Protein AF-A0A218UA08-F1 (afdb_monomer)

pLDDT: mean 76.33, std 16.88, range [34.12, 95.56]

Foldseek 3Di:
DDDDPPPPPPPVPPPDPDPPVPCPPDDDPDDDFDADPVRDTDDPVVSVLVVVCVVVVPDDDDVVVVVVVVVVVVVVVVVVDDPPADPVRVVVVLVVVCVVVVHPDDDDDPDDDDDDDDDPDD

Radius of gyration: 32.1 Å; Cα contacts (8 Å, |Δi|>4): 32; chains: 1; bounding box: 53×27×110 Å

Organism: NCBI:txid40157

Nearest PDB structures (foldseek):
  6qw6-assembly1_S  TM=7.977E-01  e=1.806E-08  Homo sapiens
  6qx9-assembly1_S  TM=8.431E-01  e=6.374E-08  Homo sapiens
  8qp8-assembly1_S  TM=9.309E-01  e=5.590E-07  Homo sapiens
  8h6j-assembly1_4S  TM=8.471E-01  e=6.431E-07  Homo sapiens
  8y6o-assembly1_S  TM=8.009E-01  e=4.859E-07  Homo sapiens

Secondary structure (DSSP, 8-state):
----TTSGGGSTT--S----GGGTT---------B-TT-PBPPHHHHHHHHHHHHH-----HHHHHHHHHHHHHHHHHHHS-TT--TT-HHHHHHHHHHHHT-S------SS----S-----

InterPro domains:
  IPR005011 SNU66/SART1 family [PF03343] (5-75)
  IPR005011 SNU66/SART1 family [PTHR14152] (7-121)

Structure (mmCIF, N/CA/C/O backbone):
data_AF-A0A218UA08-F1
#
_entry.id   AF-A0A218UA08-F1
#
loop_
_atom_site.group_PDB
_atom_site.id
_atom_site.type_symbol
_atom_site.label_atom_id
_atom_site.label_alt_id
_atom_site.label_comp_id
_atom_site.label_asym_id
_atom_site.label_entity_id
_atom_site.label_seq_id
_atom_site.pdbx_PDB_ins_code
_atom_site.Cartn_x
_atom_site.Cartn_y
_atom_site.Cartn_z
_atom_site.occupancy
_atom_site.B_iso_or_equiv
_atom_site.auth_seq_id
_atom_site.auth_comp_id
_atom_site.auth_asym_id
_atom_site.auth_atom_id
_atom_site.pdbx_PDB_model_num
ATOM 1 N N . MET A 1 1 ? 26.315 -2.524 -69.399 1.00 46.75 1 MET A N 1
ATOM 2 C CA . MET A 1 1 ? 25.499 -2.928 -68.234 1.00 46.75 1 MET A CA 1
ATOM 3 C C . MET A 1 1 ? 26.363 -2.818 -66.991 1.00 46.75 1 MET A C 1
ATOM 5 O O . MET A 1 1 ? 27.280 -3.610 -66.852 1.00 46.75 1 MET A O 1
ATOM 9 N N . ALA A 1 2 ? 26.120 -1.820 -66.146 1.00 48.59 2 ALA A N 1
ATOM 10 C CA . ALA A 1 2 ? 26.686 -1.730 -64.800 1.00 48.59 2 ALA A CA 1
ATOM 11 C C . ALA A 1 2 ? 25.748 -0.825 -63.993 1.00 48.59 2 ALA A C 1
ATOM 13 O O . ALA A 1 2 ? 25.891 0.393 -64.007 1.00 48.59 2 ALA A O 1
ATOM 14 N N . ILE A 1 3 ? 24.699 -1.419 -63.424 1.00 48.34 3 ILE A N 1
ATOM 15 C CA . ILE A 1 3 ? 23.768 -0.724 -62.533 1.00 48.34 3 ILE A CA 1
ATOM 16 C C . ILE A 1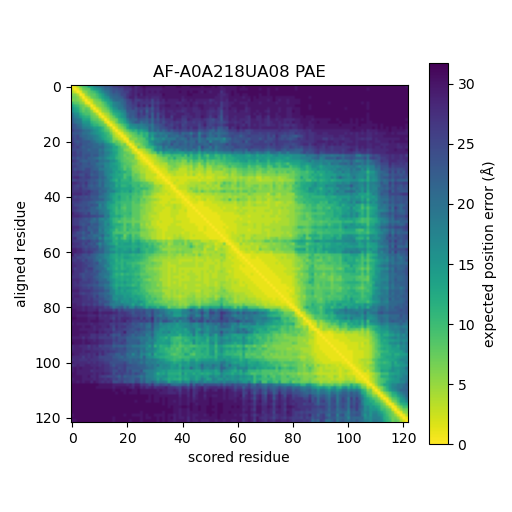 3 ? 24.305 -0.919 -61.116 1.00 48.34 3 ILE A C 1
ATOM 18 O O . ILE A 1 3 ? 24.526 -2.048 -60.689 1.00 48.34 3 ILE A O 1
ATOM 22 N N . ASP A 1 4 ? 24.576 0.208 -60.459 1.00 46.84 4 ASP A N 1
ATOM 23 C CA . ASP A 1 4 ? 25.152 0.376 -59.126 1.00 46.84 4 ASP A CA 1
ATOM 24 C C . ASP A 1 4 ? 24.663 -0.640 -58.077 1.00 46.84 4 ASP A C 1
ATOM 26 O O . ASP A 1 4 ? 23.555 -0.560 -57.547 1.00 46.84 4 ASP A O 1
ATOM 30 N N . ASP A 1 5 ? 25.585 -1.508 -57.666 1.00 58.88 5 ASP A N 1
ATOM 31 C CA . ASP A 1 5 ? 25.486 -2.482 -56.569 1.00 58.88 5 ASP A CA 1
ATOM 32 C C . ASP A 1 5 ? 25.576 -1.823 -55.165 1.00 58.88 5 ASP A C 1
ATOM 34 O O . ASP A 1 5 ? 25.907 -2.440 -54.150 1.00 58.88 5 ASP A O 1
ATOM 38 N N . LYS A 1 6 ? 25.329 -0.505 -55.087 1.00 54.69 6 LYS A N 1
ATOM 39 C CA . LYS A 1 6 ? 25.461 0.303 -53.858 1.00 54.69 6 LYS A CA 1
ATOM 40 C C . LYS A 1 6 ? 24.155 0.486 -53.087 1.00 54.69 6 LYS A C 1
ATOM 42 O O . LYS A 1 6 ? 24.200 0.925 -51.940 1.00 54.69 6 LYS A O 1
ATOM 47 N N . TYR A 1 7 ? 23.013 0.109 -53.663 1.00 51.09 7 TYR A N 1
ATOM 48 C CA . TYR A 1 7 ? 21.705 0.216 -53.001 1.00 51.09 7 TYR A CA 1
ATOM 49 C C . TYR A 1 7 ? 21.173 -1.107 -52.425 1.00 51.09 7 TYR A C 1
ATOM 51 O O . TYR A 1 7 ? 20.279 -1.067 -51.584 1.00 51.09 7 TYR A O 1
ATOM 59 N N . SER A 1 8 ? 21.749 -2.265 -52.773 1.00 55.81 8 SER A N 1
ATOM 60 C CA . SER A 1 8 ? 21.255 -3.570 -52.290 1.00 55.81 8 SER A CA 1
ATOM 61 C C . SER A 1 8 ? 21.575 -3.850 -50.814 1.00 55.81 8 SER A C 1
ATOM 63 O O . SER A 1 8 ? 20.920 -4.665 -50.176 1.00 55.81 8 SER A O 1
ATOM 65 N N . ARG A 1 9 ? 22.563 -3.158 -50.231 1.00 54.19 9 ARG A N 1
ATOM 66 C CA . ARG A 1 9 ? 23.065 -3.443 -48.874 1.00 54.19 9 ARG A CA 1
ATOM 67 C C . ARG A 1 9 ? 22.346 -2.694 -47.744 1.00 54.19 9 ARG A C 1
ATOM 69 O O . ARG A 1 9 ? 22.797 -2.743 -46.603 1.00 54.19 9 ARG A O 1
ATOM 76 N N . ARG A 1 10 ? 21.269 -1.957 -48.050 1.00 49.50 10 ARG A N 1
ATOM 77 C CA . ARG A 1 10 ? 20.505 -1.165 -47.062 1.00 49.50 10 ARG A CA 1
ATOM 78 C C . ARG A 1 10 ? 19.232 -1.856 -46.563 1.00 49.50 10 ARG A C 1
ATOM 80 O O . ARG A 1 10 ? 18.689 -1.440 -45.547 1.00 49.50 10 ARG A O 1
ATOM 87 N N . GLU A 1 11 ? 18.762 -2.894 -47.249 1.00 53.59 11 GLU A N 1
ATOM 88 C CA . GLU A 1 11 ? 17.487 -3.557 -46.930 1.00 53.59 11 GLU A CA 1
ATOM 89 C C . GLU A 1 11 ? 17.632 -4.754 -45.965 1.00 53.59 11 GLU A C 1
ATOM 91 O O . GLU A 1 11 ? 16.655 -5.140 -45.333 1.00 53.59 11 GLU A O 1
ATOM 96 N N . GLU A 1 12 ? 18.838 -5.292 -45.747 1.00 54.41 12 GLU A N 1
ATOM 97 C CA . GLU A 1 12 ? 19.046 -6.512 -44.937 1.00 54.41 12 GLU A CA 1
ATOM 98 C C . GLU A 1 12 ? 19.126 -6.296 -43.413 1.00 54.41 12 GLU A C 1
ATOM 100 O O . GLU A 1 12 ? 19.449 -7.215 -42.664 1.00 54.41 12 GLU A O 1
ATOM 105 N N . PHE A 1 13 ? 18.807 -5.098 -42.915 1.00 51.59 13 PHE A N 1
ATOM 106 C CA . PHE A 1 13 ? 18.739 -4.832 -41.472 1.00 51.59 13 PHE A CA 1
ATOM 107 C C . PHE A 1 13 ? 17.420 -4.173 -41.057 1.00 51.59 13 PHE A C 1
ATOM 109 O O . PHE A 1 13 ? 17.386 -3.260 -40.232 1.00 51.59 13 PHE A O 1
ATOM 116 N N . ARG A 1 14 ? 16.293 -4.650 -41.601 1.00 58.34 14 ARG A N 1
ATOM 117 C CA . ARG A 1 14 ? 14.986 -4.464 -40.950 1.00 58.34 14 ARG A CA 1
ATOM 118 C C . ARG A 1 14 ? 14.846 -5.485 -39.821 1.00 58.34 14 ARG A C 1
ATOM 120 O O . ARG A 1 14 ? 14.178 -6.504 -39.946 1.00 58.34 14 ARG A O 1
ATOM 127 N N . GLY A 1 15 ? 15.551 -5.228 -38.722 1.00 55.38 15 GLY A N 1
ATOM 128 C CA . GLY A 1 15 ? 15.416 -6.006 -37.497 1.00 55.38 15 GLY A CA 1
ATOM 129 C C . GLY A 1 15 ? 14.006 -5.892 -36.907 1.00 55.38 15 GLY A C 1
ATOM 130 O O . GLY A 1 15 ? 13.431 -4.810 -36.868 1.00 55.38 15 GLY A O 1
ATOM 131 N N . PHE A 1 16 ? 13.484 -7.024 -36.426 1.00 56.19 16 PHE A N 1
ATOM 132 C CA . PHE A 1 16 ? 12.376 -7.183 -35.466 1.00 56.19 16 PHE A CA 1
ATOM 133 C C . PHE A 1 16 ? 11.003 -6.545 -35.780 1.00 56.19 16 PHE A C 1
ATOM 135 O O . PHE A 1 16 ? 10.078 -6.675 -34.987 1.00 56.19 16 PHE A O 1
ATOM 142 N N . THR A 1 17 ? 10.798 -5.903 -36.925 1.00 63.88 17 THR A N 1
ATOM 143 C CA . THR A 1 17 ? 9.474 -5.394 -37.326 1.00 63.88 17 THR A CA 1
ATOM 144 C C . THR A 1 17 ? 8.941 -6.206 -38.499 1.00 63.88 17 THR A C 1
ATOM 146 O O . THR A 1 17 ? 8.874 -5.719 -39.626 1.00 63.88 17 THR A O 1
ATOM 149 N N . GLN A 1 18 ? 8.622 -7.477 -38.256 1.00 69.06 18 GLN A N 1
ATOM 150 C CA . GLN A 1 18 ? 7.834 -8.258 -39.202 1.00 69.06 18 GLN A CA 1
ATOM 151 C C . GLN A 1 18 ? 6.361 -7.989 -38.894 1.00 69.06 18 GLN A C 1
ATOM 153 O O . GLN A 1 18 ? 5.882 -8.326 -37.810 1.00 69.06 18 GLN A O 1
ATOM 158 N N . ASP A 1 19 ? 5.658 -7.333 -39.818 1.00 62.44 19 ASP A N 1
ATOM 159 C CA . ASP A 1 19 ? 4.226 -7.082 -39.670 1.00 62.44 19 ASP A CA 1
ATOM 160 C C . ASP A 1 19 ? 3.490 -8.423 -39.556 1.00 62.44 19 ASP A C 1
ATOM 162 O O . ASP A 1 19 ? 3.556 -9.269 -40.450 1.00 62.44 19 ASP A O 1
ATOM 166 N N . PHE A 1 20 ? 2.805 -8.623 -38.430 1.00 66.06 20 PHE A N 1
ATOM 167 C CA . PHE A 1 20 ? 2.156 -9.877 -38.044 1.00 66.06 20 PHE A CA 1
ATOM 168 C C . PHE A 1 20 ? 0.823 -10.067 -38.799 1.00 66.06 20 PHE A C 1
ATOM 170 O O . PHE A 1 20 ? -0.252 -10.074 -38.205 1.00 66.06 20 PHE A O 1
ATOM 177 N N . LYS A 1 21 ? 0.895 -10.175 -40.134 1.00 68.44 21 LYS A N 1
ATOM 178 C CA . LYS A 1 21 ? -0.260 -10.218 -41.058 1.00 68.44 21 LYS A CA 1
ATOM 179 C C . LYS A 1 21 ? -1.050 -11.534 -41.032 1.00 68.44 21 LYS A C 1
ATOM 181 O O . LYS A 1 21 ? -2.139 -11.608 -41.579 1.00 68.44 21 LYS A O 1
ATOM 186 N N . GLU A 1 22 ? -0.538 -12.579 -40.386 1.00 67.12 22 GLU A N 1
ATOM 187 C CA . GLU A 1 22 ? -1.193 -13.899 -40.345 1.00 67.12 22 GLU A CA 1
ATOM 188 C C . GLU A 1 22 ? -2.367 -13.977 -39.356 1.00 67.12 22 GLU A C 1
ATOM 190 O O . GLU A 1 22 ? -3.055 -14.995 -39.281 1.00 67.12 22 GLU A O 1
ATOM 195 N N . LYS A 1 23 ? -2.619 -12.915 -38.578 1.00 68.75 23 LYS A N 1
ATOM 196 C CA . LYS A 1 23 ? -3.669 -12.905 -37.557 1.00 68.75 23 LYS A CA 1
ATOM 197 C C . LYS A 1 23 ? -4.509 -11.625 -37.546 1.00 68.75 23 LYS A C 1
ATOM 199 O O . LYS A 1 23 ? -4.713 -11.034 -36.487 1.00 68.75 23 LYS A O 1
ATOM 204 N N . ASP A 1 24 ? -5.089 -11.264 -38.688 1.00 68.44 24 ASP A N 1
ATOM 205 C CA . ASP A 1 24 ? -6.019 -10.123 -38.819 1.00 68.44 24 ASP A CA 1
ATOM 206 C C . ASP A 1 24 ? -7.261 -10.205 -37.892 1.00 68.44 24 ASP A C 1
ATOM 208 O O . ASP A 1 24 ? -7.942 -9.206 -37.659 1.00 68.44 24 ASP A O 1
ATOM 212 N N . GLY A 1 25 ? -7.546 -11.377 -37.304 1.00 75.19 25 GLY A N 1
ATOM 213 C CA . GLY A 1 25 ? -8.622 -11.595 -36.324 1.00 75.19 25 GLY A CA 1
ATOM 214 C C . GLY A 1 25 ? -8.182 -11.818 -34.868 1.00 75.19 25 GLY A C 1
ATOM 215 O O . GLY A 1 25 ? -9.034 -12.047 -34.008 1.00 75.19 25 GLY A O 1
ATOM 216 N N . TYR A 1 26 ? -6.884 -11.791 -34.549 1.00 81.00 26 TYR A N 1
ATOM 217 C CA . TYR A 1 26 ? -6.402 -12.088 -33.195 1.00 81.00 26 TYR A CA 1
ATOM 218 C C . TYR A 1 26 ? -6.452 -10.851 -32.302 1.00 81.00 26 TYR A C 1
ATOM 220 O O . TYR A 1 26 ? -5.640 -9.937 -32.420 1.00 81.00 26 TYR A O 1
ATOM 228 N N . ARG A 1 27 ? -7.410 -10.847 -31.373 1.00 81.69 27 ARG A N 1
ATOM 229 C CA . ARG A 1 27 ? -7.562 -9.819 -30.338 1.00 81.69 27 ARG A CA 1
ATOM 230 C C . ARG A 1 27 ? -7.196 -10.401 -28.972 1.00 81.69 27 ARG A C 1
ATOM 232 O O . ARG A 1 27 ? -8.086 -10.878 -28.270 1.00 81.69 27 ARG A O 1
ATOM 239 N N . PRO A 1 28 ? -5.907 -10.423 -28.593 1.00 86.56 28 PRO A N 1
ATOM 240 C CA . PRO A 1 28 ? -5.530 -10.855 -27.258 1.00 86.56 28 PRO A CA 1
ATOM 241 C C . PRO A 1 28 ? -6.048 -9.853 -26.219 1.00 86.56 28 PRO A C 1
ATOM 243 O O . PRO A 1 28 ? -5.869 -8.645 -26.367 1.00 86.56 28 PRO A O 1
ATOM 246 N N . ASP A 1 29 ? -6.655 -10.359 -25.146 1.00 85.94 29 ASP A N 1
ATOM 247 C CA . ASP A 1 29 ? -6.934 -9.568 -23.944 1.00 85.94 29 ASP A CA 1
ATOM 248 C C . ASP A 1 29 ? -5.634 -9.433 -23.139 1.00 85.94 29 ASP A C 1
ATOM 250 O O . ASP A 1 29 ? -5.282 -10.291 -22.325 1.00 85.94 29 ASP A O 1
ATOM 254 N N . VAL A 1 30 ? -4.855 -8.392 -23.442 1.00 87.19 30 VAL A N 1
ATOM 255 C CA . VAL A 1 30 ? -3.557 -8.155 -22.803 1.00 87.19 30 VAL A CA 1
ATOM 256 C C . VAL A 1 30 ? -3.765 -7.441 -21.471 1.00 87.19 30 VAL A C 1
ATOM 258 O O . VAL A 1 30 ? -4.039 -6.242 -21.423 1.00 87.19 30 VAL A O 1
ATOM 261 N N . LYS A 1 31 ? -3.568 -8.173 -20.372 1.00 88.00 31 LYS A N 1
ATOM 262 C CA . LYS A 1 31 ? -3.573 -7.626 -19.010 1.00 88.00 31 LYS A CA 1
ATOM 263 C C . LYS A 1 31 ? -2.146 -7.395 -18.531 1.00 88.00 31 LYS A C 1
ATOM 265 O O . LYS A 1 31 ? -1.376 -8.340 -18.385 1.00 88.00 31 LYS A O 1
ATOM 270 N N . ILE A 1 32 ? -1.804 -6.135 -18.274 1.00 88.06 32 ILE A N 1
ATOM 271 C CA . ILE A 1 32 ? -0.506 -5.758 -17.708 1.00 88.06 32 ILE A CA 1
ATOM 272 C C . ILE A 1 32 ? -0.641 -5.740 -16.188 1.00 88.06 32 ILE A C 1
ATOM 274 O O . ILE A 1 32 ? -1.256 -4.838 -15.618 1.00 88.06 32 ILE A O 1
ATOM 278 N N . GLU A 1 33 ? -0.059 -6.739 -15.533 1.00 90.50 33 GLU A N 1
ATOM 279 C CA . GLU A 1 33 ? -0.014 -6.828 -14.077 1.00 90.50 33 GLU A CA 1
ATOM 280 C C . GLU A 1 33 ? 1.428 -6.735 -13.580 1.00 90.50 33 GLU A C 1
ATOM 282 O O . GLU A 1 33 ? 2.344 -7.331 -14.144 1.00 90.50 33 GLU A O 1
ATOM 287 N N . TYR A 1 34 ? 1.624 -5.989 -12.493 1.00 92.56 34 TYR A N 1
ATOM 288 C CA . TYR A 1 34 ? 2.904 -5.908 -11.800 1.00 92.56 34 TYR A CA 1
ATOM 289 C C . TYR A 1 34 ? 2.813 -6.721 -10.518 1.00 92.56 34 TYR A C 1
ATOM 291 O O . TYR A 1 34 ? 1.945 -6.462 -9.685 1.00 92.56 34 TYR A O 1
ATOM 299 N N . VAL A 1 35 ? 3.705 -7.691 -10.355 1.00 91.44 35 VAL A N 1
ATOM 300 C CA . VAL A 1 35 ? 3.748 -8.586 -9.194 1.00 91.44 35 VAL A CA 1
ATOM 301 C C . VAL A 1 35 ? 5.089 -8.460 -8.483 1.00 91.44 35 VAL A C 1
ATOM 303 O O . VAL A 1 35 ? 6.107 -8.207 -9.127 1.00 91.44 35 VAL A O 1
ATOM 306 N N . ASP A 1 36 ? 5.091 -8.590 -7.156 1.00 87.62 36 ASP A N 1
ATOM 307 C CA . ASP A 1 36 ? 6.336 -8.725 -6.392 1.00 87.62 36 ASP A CA 1
ATOM 308 C C . ASP A 1 36 ? 6.792 -10.190 -6.263 1.00 87.62 36 ASP A C 1
ATOM 310 O O . ASP A 1 36 ? 6.142 -11.110 -6.754 1.00 87.62 36 ASP A O 1
ATOM 314 N N . GLU A 1 37 ? 7.923 -10.398 -5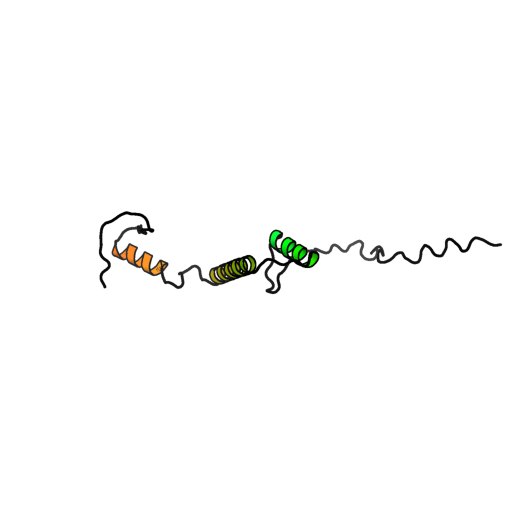.584 1.00 87.56 37 GLU A N 1
ATOM 315 C CA . GLU A 1 37 ? 8.544 -11.711 -5.334 1.00 87.56 37 GLU A CA 1
ATOM 316 C C . GLU A 1 37 ? 7.635 -12.680 -4.560 1.00 87.56 37 GLU A C 1
ATOM 318 O O . GLU A 1 37 ? 7.785 -13.893 -4.660 1.00 87.56 37 GLU A O 1
ATOM 323 N N . THR A 1 38 ? 6.664 -12.154 -3.812 1.00 85.06 38 THR A N 1
ATOM 324 C CA . THR A 1 38 ? 5.670 -12.928 -3.058 1.00 85.06 38 THR A CA 1
ATOM 325 C C . THR A 1 38 ? 4.398 -13.207 -3.867 1.00 85.06 38 THR A C 1
ATOM 327 O O . THR A 1 38 ? 3.452 -13.801 -3.354 1.00 85.06 38 THR A O 1
ATOM 330 N N . GLY A 1 39 ? 4.350 -12.780 -5.136 1.00 85.75 39 GLY A N 1
ATOM 331 C CA . GLY A 1 39 ? 3.186 -12.918 -6.013 1.00 85.75 39 GLY A CA 1
ATOM 332 C C . GLY A 1 39 ? 2.073 -11.907 -5.723 1.00 85.75 39 GLY A C 1
ATOM 333 O O . GLY A 1 39 ? 0.967 -12.027 -6.254 1.00 85.75 39 GLY A O 1
ATOM 334 N N . ARG A 1 40 ? 2.329 -10.891 -4.887 1.00 88.50 40 ARG A N 1
ATOM 335 C CA . ARG A 1 40 ? 1.343 -9.853 -4.573 1.00 88.50 40 ARG A CA 1
ATOM 336 C C . ARG A 1 40 ? 1.238 -8.869 -5.734 1.00 88.50 40 ARG A C 1
ATOM 338 O O . ARG A 1 40 ? 2.245 -8.304 -6.161 1.00 88.50 40 ARG A O 1
ATOM 345 N N . LYS A 1 41 ? 0.011 -8.601 -6.196 1.00 91.06 41 LYS A N 1
ATOM 346 C CA . LYS A 1 41 ? -0.252 -7.537 -7.177 1.00 91.06 41 LYS A CA 1
ATOM 347 C C . LYS A 1 41 ? 0.133 -6.186 -6.579 1.00 91.06 41 LYS A C 1
ATOM 349 O O . LYS A 1 41 ? -0.390 -5.778 -5.541 1.00 91.06 41 LYS A O 1
ATOM 354 N N . LEU A 1 42 ? 1.072 -5.512 -7.224 1.00 89.88 42 LEU A N 1
ATOM 355 C CA . LEU A 1 42 ? 1.594 -4.226 -6.805 1.00 89.88 42 LEU A CA 1
ATOM 356 C C . LEU A 1 42 ? 0.666 -3.102 -7.231 1.00 89.88 42 LEU A C 1
ATOM 358 O O . LEU A 1 42 ? 0.084 -3.104 -8.315 1.00 89.88 42 LEU A O 1
ATOM 362 N N . THR A 1 43 ? 0.603 -2.075 -6.392 1.00 91.69 43 THR A N 1
ATOM 363 C CA . THR A 1 43 ? 0.004 -0.809 -6.810 1.00 91.69 43 THR A CA 1
ATOM 364 C C . THR A 1 43 ? 0.880 -0.142 -7.883 1.00 91.69 43 THR A C 1
ATOM 366 O O . THR A 1 43 ? 2.105 -0.312 -7.859 1.00 91.69 43 THR A O 1
ATOM 369 N N . PRO A 1 44 ? 0.321 0.694 -8.779 1.00 91.75 44 PRO A N 1
ATOM 370 C CA . PRO A 1 44 ? 1.108 1.384 -9.811 1.00 91.75 44 PRO A CA 1
ATOM 371 C C . PRO A 1 44 ? 2.296 2.179 -9.244 1.00 91.75 44 PRO A C 1
ATOM 373 O O . PRO A 1 44 ? 3.384 2.201 -9.817 1.00 91.75 44 PRO A O 1
ATOM 376 N N . LYS A 1 45 ? 2.126 2.774 -8.055 1.00 92.31 45 LYS A N 1
ATOM 377 C CA . LYS A 1 45 ? 3.185 3.500 -7.339 1.00 92.31 45 LYS A CA 1
ATOM 378 C C . LYS A 1 45 ? 4.327 2.586 -6.896 1.00 92.31 45 LYS A C 1
ATOM 380 O O . LYS A 1 45 ? 5.493 2.981 -6.916 1.00 92.31 45 LYS A O 1
ATOM 385 N N . GLU A 1 46 ? 4.007 1.384 -6.437 1.00 90.31 46 GLU A N 1
ATOM 386 C CA . GLU A 1 46 ? 5.016 0.416 -6.020 1.00 90.31 46 GLU A CA 1
ATOM 387 C C . GLU A 1 46 ? 5.706 -0.231 -7.217 1.00 90.31 46 GLU A C 1
ATOM 389 O O . GLU A 1 46 ? 6.926 -0.384 -7.170 1.00 90.31 46 GLU A O 1
ATOM 394 N N . ALA A 1 47 ? 4.957 -0.513 -8.284 1.00 92.75 47 ALA A N 1
ATOM 395 C CA . ALA A 1 47 ? 5.485 -0.997 -9.552 1.00 92.75 47 ALA A CA 1
ATOM 396 C C . ALA A 1 47 ? 6.498 -0.008 -10.149 1.00 92.75 47 ALA A C 1
ATOM 398 O O . ALA A 1 47 ? 7.652 -0.370 -10.376 1.00 92.75 47 ALA A O 1
ATOM 399 N N . PHE A 1 48 ? 6.125 1.272 -10.285 1.00 93.31 48 PHE A N 1
ATOM 400 C CA . PHE A 1 48 ? 7.037 2.314 -10.769 1.00 93.31 48 PHE A CA 1
ATOM 401 C C . PHE A 1 48 ? 8.288 2.438 -9.894 1.00 93.31 48 PHE A C 1
ATOM 403 O O . PHE A 1 48 ? 9.400 2.558 -10.398 1.00 93.31 48 PHE A O 1
ATOM 410 N N . ARG A 1 49 ? 8.132 2.368 -8.568 1.00 92.62 49 ARG A N 1
ATOM 411 C CA . ARG A 1 49 ? 9.267 2.415 -7.639 1.00 92.62 49 ARG A CA 1
ATOM 412 C C . ARG A 1 49 ? 10.220 1.234 -7.836 1.00 92.62 49 ARG A C 1
ATOM 414 O O . ARG A 1 49 ? 11.427 1.439 -7.782 1.00 92.62 49 ARG A O 1
ATOM 421 N N . GLN A 1 50 ? 9.708 0.019 -8.034 1.00 92.06 50 GLN A N 1
ATOM 422 C CA . GLN A 1 50 ? 10.552 -1.147 -8.306 1.00 92.06 50 GLN A CA 1
ATOM 423 C C . GLN A 1 50 ? 11.282 -1.009 -9.644 1.00 92.06 50 GLN A C 1
ATOM 425 O O . GLN A 1 50 ? 12.500 -1.177 -9.674 1.00 92.06 50 GLN A O 1
ATOM 430 N N . LEU A 1 51 ? 10.571 -0.622 -10.708 1.00 92.12 51 LEU A N 1
ATOM 431 C CA . LEU A 1 51 ? 11.168 -0.358 -12.020 1.00 92.12 51 LEU A CA 1
ATOM 432 C C . LEU A 1 51 ? 12.244 0.730 -11.933 1.00 92.12 51 LEU A C 1
ATOM 434 O O . LEU A 1 51 ? 13.347 0.546 -12.432 1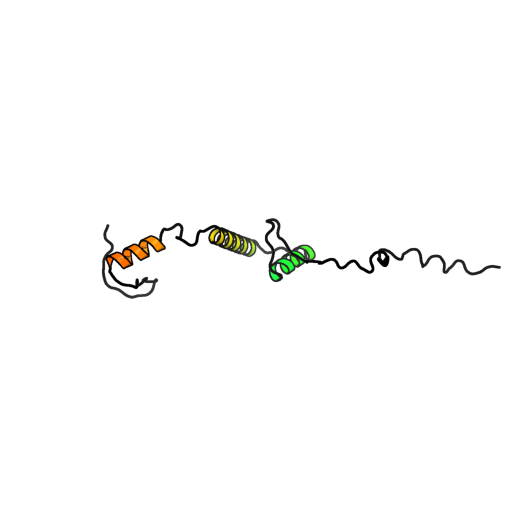.00 92.12 51 LEU A O 1
ATOM 438 N N . SER A 1 52 ? 11.969 1.822 -11.218 1.00 94.38 52 SER A N 1
ATOM 439 C CA . SER A 1 52 ? 12.914 2.921 -11.020 1.00 94.38 52 SER A CA 1
ATOM 440 C C . SER A 1 52 ? 14.148 2.502 -10.219 1.00 94.38 52 SER A C 1
ATOM 442 O O . SER A 1 52 ? 15.258 2.865 -10.600 1.00 94.38 52 SER A O 1
ATOM 444 N N . HIS A 1 53 ? 14.003 1.711 -9.149 1.00 93.94 53 HIS A N 1
ATOM 445 C CA . HIS A 1 53 ? 15.160 1.191 -8.409 1.00 93.94 53 HIS A CA 1
ATOM 446 C C . HIS A 1 53 ? 16.001 0.225 -9.254 1.00 93.94 53 HIS A C 1
ATOM 448 O O . HIS A 1 53 ? 17.222 0.234 -9.131 1.00 93.94 53 HIS A O 1
ATOM 454 N N . ARG A 1 54 ? 15.366 -0.600 -10.100 1.00 92.50 54 ARG A N 1
ATOM 455 C CA . ARG A 1 54 ? 16.069 -1.503 -11.027 1.00 92.50 54 ARG A CA 1
ATOM 456 C C . ARG A 1 54 ? 16.791 -0.722 -12.119 1.00 92.50 54 ARG A C 1
ATOM 458 O O . ARG A 1 54 ? 17.933 -1.038 -12.417 1.00 92.50 54 ARG A O 1
ATOM 465 N N . PHE A 1 55 ? 16.157 0.322 -12.646 1.00 95.56 55 PHE A N 1
ATOM 466 C CA . PHE A 1 55 ? 16.730 1.194 -13.665 1.00 95.56 55 PHE A CA 1
ATOM 467 C C . PHE A 1 55 ? 17.908 2.022 -13.132 1.00 95.56 5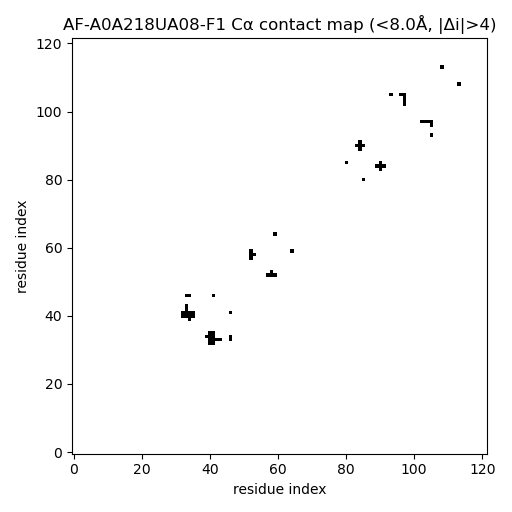5 PHE A C 1
ATOM 469 O O . PHE A 1 55 ? 18.977 2.032 -13.728 1.00 95.56 55 PHE A O 1
ATOM 476 N N . HIS A 1 56 ? 17.748 2.687 -11.984 1.00 95.50 56 HIS A N 1
ATOM 477 C CA . HIS A 1 56 ? 18.788 3.554 -11.419 1.00 95.50 56 HIS A CA 1
ATOM 478 C C . HIS A 1 56 ? 19.821 2.808 -10.558 1.00 95.50 56 HIS A C 1
ATOM 480 O O . HIS A 1 56 ? 20.775 3.427 -10.089 1.00 95.50 56 HIS A O 1
ATOM 486 N N . GLY A 1 57 ? 19.605 1.525 -10.248 1.00 94.25 57 GLY A N 1
ATOM 487 C CA . GLY A 1 57 ? 20.460 0.726 -9.359 1.00 94.25 57 GLY A CA 1
ATOM 488 C C . GLY A 1 57 ? 20.487 1.189 -7.894 1.00 94.25 57 GLY A C 1
ATOM 489 O O . GLY A 1 57 ? 21.209 0.624 -7.076 1.00 94.25 57 GLY A O 1
ATOM 490 N N . LYS A 1 58 ? 19.708 2.218 -7.533 1.00 92.19 58 LYS A N 1
ATOM 491 C CA . LYS A 1 58 ? 19.655 2.799 -6.185 1.00 92.19 58 LYS A CA 1
ATOM 492 C C . LYS A 1 58 ? 18.392 2.338 -5.470 1.00 92.19 58 LYS A C 1
ATOM 494 O O . LYS A 1 58 ? 17.280 2.724 -5.827 1.00 92.19 58 LYS A O 1
ATOM 499 N N . GLY A 1 59 ? 18.576 1.507 -4.449 1.00 90.06 59 GLY A N 1
ATOM 500 C CA . GLY A 1 59 ? 17.493 1.010 -3.606 1.00 90.06 59 GLY A CA 1
ATOM 501 C C . GLY A 1 59 ? 16.993 2.028 -2.577 1.00 90.06 59 GLY A C 1
ATOM 502 O O . GLY A 1 59 ? 17.549 3.107 -2.377 1.00 90.06 59 GLY A O 1
ATOM 503 N N . SER A 1 60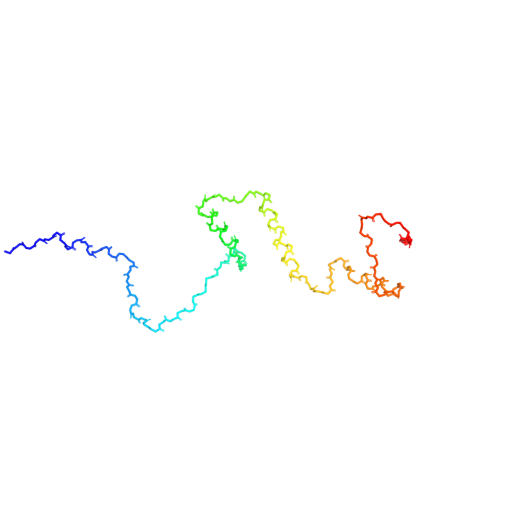 ? 15.928 1.652 -1.868 1.00 89.62 60 SER A N 1
ATOM 504 C CA . SER A 1 60 ? 15.523 2.363 -0.651 1.00 89.62 60 SER A CA 1
ATOM 505 C C . SER A 1 60 ? 16.495 2.065 0.495 1.00 89.62 60 SER A C 1
ATOM 507 O O . SER A 1 60 ? 16.952 0.937 0.631 1.00 89.62 60 SER A O 1
ATOM 509 N N . GLY A 1 61 ? 16.756 3.051 1.357 1.00 91.81 61 GLY A N 1
ATOM 510 C CA . GLY A 1 61 ? 17.551 2.844 2.573 1.00 91.81 61 GLY A CA 1
ATOM 511 C C . GLY A 1 61 ? 16.857 1.962 3.623 1.00 91.81 61 GLY A C 1
ATOM 512 O O . GLY A 1 61 ? 15.627 1.848 3.630 1.00 91.81 61 GLY A O 1
ATOM 513 N N . LYS A 1 62 ? 17.653 1.411 4.551 1.00 92.56 62 LYS A N 1
ATOM 514 C CA . LYS A 1 62 ? 17.263 0.405 5.562 1.00 92.56 62 LYS A CA 1
ATOM 515 C C . LYS A 1 62 ? 15.990 0.750 6.351 1.00 92.56 62 LYS A C 1
ATOM 517 O O . LYS A 1 62 ? 15.047 -0.029 6.389 1.00 92.56 62 LYS A O 1
ATOM 522 N N . MET A 1 63 ? 15.893 1.960 6.898 1.00 92.38 63 MET A N 1
ATOM 523 C CA . MET A 1 63 ? 14.715 2.365 7.682 1.00 92.38 63 MET A CA 1
ATOM 524 C C . MET A 1 63 ? 13.420 2.377 6.845 1.00 92.38 63 MET A C 1
ATOM 526 O O . MET A 1 63 ? 12.337 2.047 7.330 1.00 92.38 63 MET A O 1
ATOM 530 N N . LYS A 1 64 ? 13.514 2.740 5.555 1.00 92.12 64 LYS A N 1
ATOM 531 C CA . LYS A 1 64 ? 12.357 2.750 4.644 1.00 92.12 64 LYS A CA 1
ATOM 532 C C . LYS A 1 64 ? 11.953 1.338 4.233 1.00 92.12 64 LYS A C 1
ATOM 534 O O . LYS A 1 64 ? 10.763 1.100 4.026 1.00 92.12 64 LYS A O 1
ATOM 539 N N . THR A 1 65 ? 12.914 0.428 4.074 1.00 89.81 65 THR A N 1
ATOM 540 C CA . THR A 1 65 ? 12.623 -0.977 3.773 1.00 89.81 65 THR A CA 1
ATOM 541 C C . THR A 1 65 ? 11.982 -1.657 4.975 1.00 89.81 65 THR A C 1
ATOM 543 O O . THR A 1 65 ? 10.914 -2.232 4.813 1.00 89.81 65 THR A O 1
ATOM 546 N N . GLU A 1 66 ? 12.527 -1.482 6.180 1.00 92.38 66 GLU A N 1
ATOM 547 C CA . GLU A 1 66 ? 11.979 -2.058 7.418 1.00 92.38 66 GLU A CA 1
ATOM 548 C C . GLU A 1 66 ? 10.555 -1.576 7.707 1.00 92.38 66 GLU A C 1
ATOM 550 O O . GLU A 1 66 ? 9.656 -2.389 7.912 1.00 92.38 66 GLU A O 1
ATOM 555 N N . ARG A 1 67 ? 10.298 -0.261 7.627 1.00 93.00 67 ARG A N 1
ATOM 556 C CA . ARG A 1 67 ? 8.941 0.280 7.813 1.00 93.00 67 ARG A CA 1
ATOM 557 C C . ARG A 1 67 ? 7.950 -0.287 6.795 1.00 93.00 67 ARG A C 1
ATOM 559 O O . ARG A 1 67 ? 6.784 -0.492 7.125 1.00 93.00 67 ARG A O 1
ATOM 566 N N . ARG A 1 68 ? 8.392 -0.506 5.553 1.00 89.00 68 ARG A N 1
ATOM 567 C CA . ARG A 1 68 ? 7.541 -1.086 4.511 1.00 89.00 68 ARG A CA 1
ATOM 568 C C . ARG A 1 68 ? 7.270 -2.564 4.777 1.00 89.00 68 ARG A C 1
ATOM 570 O O . ARG A 1 68 ? 6.116 -2.947 4.668 1.00 89.00 68 ARG A O 1
ATOM 577 N N . MET A 1 69 ? 8.284 -3.346 5.150 1.00 88.38 69 MET A N 1
ATOM 578 C CA . MET A 1 69 ? 8.112 -4.758 5.513 1.00 88.38 69 MET A CA 1
ATOM 579 C C . MET A 1 69 ? 7.135 -4.895 6.681 1.00 88.38 69 MET A C 1
ATOM 581 O O . MET A 1 69 ? 6.146 -5.601 6.552 1.00 88.38 69 MET A O 1
ATOM 585 N N . LYS A 1 70 ? 7.293 -4.081 7.735 1.00 92.69 70 LYS A N 1
ATOM 586 C CA . LYS A 1 70 ? 6.358 -4.054 8.870 1.00 92.69 70 LYS A CA 1
ATOM 587 C C . LYS A 1 70 ? 4.912 -3.781 8.447 1.00 92.69 70 LYS A C 1
ATOM 589 O O . LYS A 1 70 ? 4.003 -4.452 8.913 1.00 92.69 70 LYS A O 1
ATOM 594 N N . LYS A 1 71 ? 4.692 -2.820 7.543 1.00 90.06 71 LYS A N 1
ATOM 595 C CA . LYS A 1 71 ? 3.349 -2.517 7.022 1.00 90.06 71 LYS A CA 1
ATOM 596 C C . LYS A 1 71 ? 2.759 -3.694 6.240 1.00 90.06 71 LYS A C 1
ATOM 598 O O . LYS A 1 71 ? 1.569 -3.954 6.353 1.00 90.06 71 LYS A O 1
ATOM 603 N N . LEU A 1 72 ? 3.579 -4.384 5.446 1.00 87.88 72 LEU A N 1
ATOM 604 C CA . LEU A 1 72 ? 3.146 -5.562 4.694 1.00 87.88 72 LEU A CA 1
ATOM 605 C C . LEU A 1 72 ? 2.793 -6.721 5.624 1.00 87.88 72 LEU A C 1
ATOM 607 O O . LEU A 1 72 ? 1.771 -7.367 5.413 1.00 87.88 72 LEU A O 1
ATOM 611 N N . ASP A 1 73 ? 3.588 -6.938 6.669 1.00 88.31 73 ASP A N 1
ATOM 612 C CA . ASP A 1 73 ? 3.326 -7.968 7.673 1.00 88.31 73 ASP A CA 1
ATOM 613 C C . ASP A 1 73 ? 2.055 -7.661 8.469 1.00 88.31 73 ASP A C 1
ATOM 615 O O . ASP A 1 73 ? 1.237 -8.552 8.683 1.00 88.31 73 ASP A O 1
ATOM 619 N N . GLU A 1 74 ? 1.839 -6.399 8.851 1.00 87.88 74 GLU A N 1
ATOM 620 C CA . GLU A 1 74 ? 0.610 -5.945 9.513 1.00 87.88 74 GLU A CA 1
ATOM 621 C C . GLU A 1 74 ? -0.624 -6.137 8.617 1.00 87.88 74 GLU A C 1
ATOM 623 O O . GLU A 1 74 ? -1.636 -6.656 9.080 1.00 87.88 74 GLU A O 1
ATOM 628 N N . GLU A 1 75 ? -0.547 -5.782 7.329 1.00 86.56 75 GLU A N 1
ATOM 629 C CA . GLU A 1 75 ? -1.636 -6.005 6.365 1.00 86.56 75 GLU A CA 1
ATOM 630 C C . GLU A 1 75 ? -1.906 -7.500 6.142 1.00 86.56 75 GLU A C 1
ATOM 632 O O . GLU A 1 75 ? -3.062 -7.930 6.096 1.00 86.56 75 GLU A O 1
ATOM 637 N N . ALA A 1 76 ? -0.850 -8.309 6.025 1.00 85.81 76 ALA A N 1
ATOM 638 C CA . ALA A 1 76 ? -0.964 -9.752 5.866 1.00 85.81 76 ALA A CA 1
ATOM 639 C C . ALA A 1 76 ? -1.555 -10.409 7.118 1.00 85.81 76 ALA A C 1
ATOM 641 O O . ALA A 1 76 ? -2.388 -11.309 7.001 1.00 85.81 76 ALA A O 1
ATOM 642 N N . LEU A 1 77 ? -1.153 -9.954 8.305 1.00 84.31 77 LEU A N 1
ATOM 643 C CA . LEU A 1 77 ? -1.698 -10.413 9.574 1.00 84.31 77 LEU A CA 1
ATOM 644 C C . LEU A 1 77 ? -3.171 -10.029 9.690 1.00 84.31 77 LEU A C 1
ATOM 646 O O . LEU A 1 77 ? -3.996 -10.907 9.916 1.00 84.31 77 LEU A O 1
ATOM 650 N N . LEU A 1 78 ? -3.518 -8.765 9.440 1.00 80.94 78 LEU A N 1
ATOM 651 C CA . LEU A 1 78 ? -4.897 -8.282 9.493 1.00 80.94 78 LEU A CA 1
ATOM 652 C C . LEU A 1 78 ? -5.807 -9.048 8.526 1.00 80.94 78 LEU A C 1
ATOM 654 O O . LEU A 1 78 ? -6.927 -9.393 8.880 1.00 80.94 78 LEU A O 1
ATOM 658 N N . LYS A 1 79 ? -5.321 -9.368 7.322 1.00 81.94 79 LYS A N 1
ATOM 659 C CA . LYS A 1 79 ? -6.080 -10.166 6.349 1.00 81.94 79 LYS A CA 1
ATOM 660 C C . LYS A 1 79 ? -6.266 -11.625 6.787 1.00 81.94 79 LYS A C 1
ATOM 662 O O . LYS A 1 79 ? -7.257 -12.244 6.413 1.00 81.94 79 LYS A O 1
ATOM 667 N N . LYS A 1 80 ? -5.313 -12.186 7.540 1.00 80.88 80 LYS A N 1
ATOM 668 C CA . LYS A 1 80 ? -5.421 -13.535 8.126 1.00 80.88 80 LYS A CA 1
ATOM 669 C C . LYS A 1 80 ? -6.330 -13.565 9.355 1.00 80.88 80 LYS A C 1
ATOM 671 O O . LYS A 1 80 ? -6.856 -14.623 9.687 1.00 80.88 80 LYS A O 1
ATOM 676 N N . MET A 1 81 ? -6.491 -12.440 10.044 1.00 74.31 81 MET A N 1
ATOM 677 C CA . MET A 1 81 ? -7.349 -12.344 11.217 1.00 74.31 81 MET A CA 1
ATOM 678 C C . MET A 1 81 ? -8.822 -12.437 10.808 1.00 74.31 81 MET A C 1
ATOM 680 O O . MET A 1 81 ? -9.325 -11.620 10.041 1.00 74.31 81 MET A O 1
ATOM 684 N N . SER A 1 82 ? -9.517 -13.443 11.343 1.00 67.06 82 SER A N 1
ATOM 685 C CA . SER A 1 82 ? -10.978 -13.544 11.272 1.00 67.06 82 SER A CA 1
ATOM 686 C C . SER A 1 82 ? -11.616 -12.330 11.948 1.00 67.06 82 SER A C 1
ATOM 688 O O . SER A 1 82 ? -11.199 -11.933 13.035 1.00 67.06 82 SER A O 1
ATOM 690 N N . SER A 1 83 ? -12.661 -11.766 11.339 1.00 64.44 83 SER A N 1
ATOM 691 C CA . SER A 1 83 ? -13.368 -10.561 11.805 1.00 64.44 83 SER A CA 1
ATOM 692 C C . SER A 1 83 ? -14.120 -10.718 13.138 1.00 64.44 83 SER A C 1
ATOM 694 O O . SER A 1 83 ? -14.862 -9.818 13.520 1.00 64.44 83 SER A O 1
ATOM 696 N N . SER A 1 84 ? -13.978 -11.849 13.831 1.00 66.00 84 SER A N 1
ATOM 697 C CA . SER A 1 84 ? -14.740 -12.178 15.037 1.00 66.00 84 SER A CA 1
ATOM 698 C C . SER A 1 84 ? -14.089 -11.707 16.341 1.00 66.00 84 SER A C 1
ATOM 700 O O . SER A 1 84 ? -14.821 -11.360 17.262 1.00 66.00 84 SER A O 1
ATOM 702 N N . ASP A 1 85 ? -12.755 -11.663 16.444 1.00 62.72 85 ASP A N 1
ATOM 703 C CA . ASP A 1 85 ? -12.075 -11.122 17.630 1.00 62.72 85 ASP A CA 1
ATOM 704 C C . ASP A 1 85 ? -10.599 -10.812 17.342 1.00 62.72 85 ASP A C 1
ATOM 706 O O . ASP A 1 85 ? -9.947 -11.494 16.547 1.00 62.72 85 ASP A O 1
ATOM 710 N N . THR A 1 86 ? -10.054 -9.789 18.003 1.00 70.38 86 THR A N 1
ATOM 711 C CA . THR A 1 86 ? -8.602 -9.574 17.983 1.00 70.38 86 THR A CA 1
ATOM 712 C C . THR A 1 86 ? -7.924 -10.680 18.808 1.00 70.38 86 THR A C 1
ATOM 714 O O . THR A 1 86 ? -8.560 -11.264 19.682 1.00 70.38 86 THR A O 1
ATOM 717 N N . PRO A 1 87 ? -6.626 -10.979 18.619 1.00 63.00 87 PRO A N 1
ATOM 718 C CA . PRO A 1 87 ? -5.949 -12.051 19.356 1.00 63.00 87 PRO A CA 1
ATOM 719 C C . PRO A 1 87 ? -5.911 -11.784 20.862 1.00 63.00 87 PRO A C 1
ATOM 721 O O . PRO A 1 87 ? -5.676 -12.691 21.649 1.00 63.00 87 PRO A O 1
ATOM 724 N N . LEU A 1 88 ? -6.117 -10.524 21.251 1.00 72.50 88 LEU A N 1
ATOM 725 C CA . LEU A 1 88 ? -6.165 -10.078 22.632 1.00 72.50 88 LEU A CA 1
ATOM 726 C C . LEU A 1 88 ? -7.553 -10.302 23.272 1.00 72.50 88 LEU A C 1
ATOM 728 O O . LEU A 1 88 ? -7.716 -10.033 24.457 1.00 72.50 88 LEU A O 1
ATOM 732 N N . GLY A 1 89 ? -8.553 -10.777 22.517 1.00 76.62 89 GLY A N 1
ATOM 733 C CA . GLY A 1 89 ? -9.904 -11.032 23.027 1.00 76.62 89 GLY A CA 1
ATOM 734 C C . GLY A 1 89 ? -10.668 -9.758 23.396 1.00 76.62 89 GLY A C 1
ATOM 735 O O . GLY A 1 89 ? -11.544 -9.770 24.264 1.00 76.62 89 GLY A O 1
ATOM 736 N N . THR A 1 90 ? -10.285 -8.614 22.817 1.00 79.00 90 THR A N 1
ATOM 737 C CA . THR A 1 90 ? -10.812 -7.310 23.238 1.00 79.00 90 THR A CA 1
ATOM 738 C C . THR A 1 90 ? -12.304 -7.184 22.986 1.00 79.00 90 THR A C 1
ATOM 740 O O . THR A 1 90 ? -12.991 -6.561 23.790 1.00 79.00 90 THR A O 1
ATOM 743 N N . VAL A 1 91 ? -12.831 -7.771 21.911 1.00 82.06 91 VAL A N 1
ATOM 744 C CA . VAL A 1 91 ? -14.254 -7.645 21.583 1.00 82.06 91 VAL A CA 1
ATOM 745 C C . VAL A 1 91 ? -15.095 -8.420 22.592 1.00 82.06 91 VAL A C 1
ATOM 747 O O . VAL A 1 91 ? -16.074 -7.875 23.107 1.00 82.06 91 VAL A O 1
ATOM 750 N N . ALA A 1 92 ? -14.683 -9.644 22.937 1.00 84.06 92 ALA A N 1
ATOM 751 C CA . ALA A 1 92 ? -15.351 -10.451 23.954 1.00 84.06 92 ALA A CA 1
ATOM 752 C C . ALA A 1 92 ? -15.368 -9.745 25.320 1.00 84.06 92 ALA A C 1
ATOM 754 O O . ALA A 1 92 ? -16.429 -9.616 25.936 1.00 84.06 92 ALA A O 1
ATOM 755 N N . LEU A 1 93 ? -14.224 -9.199 25.749 1.00 84.69 93 LEU A N 1
ATOM 756 C CA . LEU A 1 93 ? -14.112 -8.467 27.013 1.00 84.69 93 LEU A CA 1
ATOM 757 C C . LEU A 1 93 ? -15.023 -7.228 27.050 1.00 84.69 93 LEU A C 1
ATOM 759 O O . LEU A 1 93 ? -15.663 -6.943 28.063 1.00 84.69 93 LEU A O 1
ATOM 763 N N . LEU A 1 94 ? -15.096 -6.481 25.946 1.00 85.38 94 LEU A N 1
ATOM 764 C CA . LEU A 1 94 ? -15.953 -5.301 25.843 1.00 85.38 94 LEU A CA 1
ATOM 765 C C . LEU A 1 94 ? -17.440 -5.682 25.909 1.00 85.38 94 LEU A C 1
ATOM 767 O O . LEU A 1 94 ? -18.198 -5.069 26.663 1.00 85.38 94 LEU A O 1
ATOM 771 N N . GLN A 1 95 ? -17.854 -6.736 25.204 1.00 87.56 95 GLN A N 1
ATOM 772 C CA . GLN A 1 95 ? -19.227 -7.242 25.285 1.00 87.56 95 GLN A CA 1
ATOM 773 C C . GLN A 1 95 ? -19.585 -7.719 26.699 1.00 87.56 95 GLN A C 1
ATOM 775 O O . GLN A 1 95 ? -20.687 -7.451 27.180 1.00 87.56 95 GLN A O 1
ATOM 780 N N . GLU A 1 96 ? -18.662 -8.387 27.395 1.00 88.25 96 GLU A N 1
ATOM 781 C CA . GLU A 1 96 ? -18.853 -8.795 28.788 1.00 88.25 96 GLU A CA 1
ATOM 782 C C . GLU A 1 96 ? -19.045 -7.580 29.707 1.00 88.25 96 GLU A C 1
ATOM 784 O O . GLU A 1 96 ? -19.977 -7.554 30.513 1.00 88.25 96 GLU A O 1
ATOM 789 N N . LYS A 1 97 ? -18.239 -6.523 29.537 1.00 87.88 97 LYS A N 1
ATOM 790 C CA . LYS A 1 97 ? -18.388 -5.275 30.300 1.00 87.88 97 LYS A CA 1
ATOM 791 C C . LYS A 1 97 ? -19.715 -4.564 30.022 1.00 87.88 97 LYS A C 1
ATOM 793 O O . LYS A 1 97 ? -20.328 -4.097 30.979 1.00 87.88 97 LYS A O 1
ATOM 798 N N . GLN A 1 98 ? -20.199 -4.534 28.775 1.00 90.94 98 GLN A N 1
ATOM 799 C CA . GLN A 1 98 ? -21.538 -4.007 28.447 1.00 90.94 98 GLN A CA 1
ATOM 800 C C . GLN A 1 98 ? -22.641 -4.787 29.153 1.00 90.94 98 GLN A C 1
ATOM 802 O O . GLN A 1 98 ? -23.543 -4.191 29.739 1.00 90.94 98 GLN A O 1
ATOM 807 N N . ARG A 1 99 ? -22.556 -6.124 29.141 1.00 89.69 99 ARG A N 1
ATOM 808 C CA . ARG A 1 99 ? -23.529 -6.995 29.816 1.00 89.69 99 ARG A CA 1
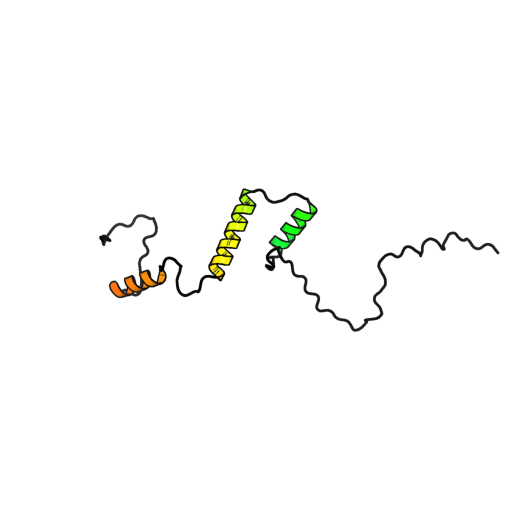ATOM 809 C C . ARG A 1 99 ? -23.503 -6.799 31.331 1.00 89.69 99 ARG A C 1
ATOM 811 O O . ARG A 1 99 ? -24.565 -6.705 31.940 1.00 89.69 99 ARG A O 1
ATOM 818 N N . ALA A 1 100 ? -22.314 -6.684 31.924 1.00 89.81 100 ALA A N 1
ATOM 819 C CA . ALA A 1 100 ? -22.144 -6.454 33.356 1.00 89.81 100 ALA A CA 1
ATOM 820 C C . ALA A 1 100 ? -22.677 -5.079 33.795 1.00 89.81 100 ALA A C 1
ATOM 822 O O . ALA A 1 100 ? -23.377 -4.986 34.801 1.00 89.81 100 ALA A O 1
ATOM 823 N N . GLN A 1 101 ? -22.382 -4.019 33.032 1.00 87.88 101 GLN A N 1
ATOM 824 C CA . GLN A 1 101 ? -22.848 -2.654 33.317 1.00 87.88 101 GLN A CA 1
ATOM 825 C C . GLN A 1 101 ? -24.300 -2.412 32.886 1.00 87.88 101 GLN A C 1
ATOM 827 O O . GLN A 1 101 ? -24.901 -1.424 33.299 1.00 87.88 101 GLN A O 1
ATOM 832 N N . LYS A 1 102 ? -24.874 -3.314 32.077 1.00 89.62 102 LYS A N 1
ATOM 833 C CA . LYS A 1 102 ? -26.200 -3.183 31.452 1.00 89.62 102 LYS A CA 1
ATOM 834 C C . LYS A 1 102 ? -26.352 -1.878 30.662 1.00 89.62 102 LYS A C 1
ATOM 836 O O . LYS A 1 102 ? -27.445 -1.322 30.571 1.00 89.62 102 LYS A O 1
ATOM 841 N N . THR A 1 103 ? -25.257 -1.396 30.078 1.00 86.69 103 THR A N 1
ATOM 842 C CA . THR A 1 103 ? -25.227 -0.199 29.237 1.00 86.69 103 THR A CA 1
ATOM 843 C C . THR A 1 103 ? -24.973 -0.587 27.782 1.00 86.69 103 THR A C 1
ATOM 845 O O . THR A 1 103 ? -24.142 -1.455 27.507 1.00 86.69 103 THR A O 1
ATOM 848 N N . PRO A 1 104 ? -25.643 0.064 26.814 1.00 86.25 104 PRO A N 1
ATOM 849 C CA . PRO A 1 104 ? -25.418 -0.204 25.394 1.00 86.25 104 PRO A CA 1
ATOM 850 C C . PRO A 1 104 ? -24.067 0.339 24.893 1.00 86.25 104 PRO A C 1
ATOM 852 O O . PRO A 1 104 ? -23.647 0.023 23.784 1.00 86.25 104 PRO A O 1
ATOM 855 N N . TYR A 1 105 ? -23.378 1.155 25.696 1.00 83.25 105 TYR A N 1
ATOM 856 C CA . TYR A 1 105 ? -22.089 1.759 25.375 1.00 83.25 105 TYR A CA 1
ATOM 857 C C . TYR A 1 105 ? -21.037 1.436 26.442 1.00 83.25 105 TYR A C 1
ATOM 859 O O . TYR A 1 105 ? -21.364 1.112 27.585 1.00 83.25 105 TYR A O 1
ATOM 867 N N . ILE A 1 106 ? -19.766 1.556 26.053 1.00 86.25 106 ILE A N 1
ATOM 868 C CA . ILE A 1 106 ? -18.598 1.471 26.938 1.00 86.25 106 ILE A CA 1
ATOM 869 C C . ILE A 1 106 ? -17.802 2.752 26.750 1.00 86.25 106 ILE A C 1
ATOM 871 O O . ILE A 1 106 ? -17.528 3.149 25.617 1.00 86.25 106 ILE A O 1
ATOM 875 N N . VAL A 1 107 ? -17.398 3.380 27.849 1.00 82.75 107 VAL A N 1
ATOM 876 C CA . VAL A 1 107 ? -16.467 4.509 27.801 1.00 82.75 107 VAL A CA 1
ATOM 877 C C . VAL A 1 107 ? -15.047 3.956 27.844 1.00 82.75 107 VAL A C 1
ATOM 879 O O . VAL A 1 107 ? -14.594 3.459 28.873 1.00 82.75 107 VAL A O 1
ATOM 882 N N . LEU A 1 108 ? -14.346 4.020 26.713 1.00 80.75 108 LEU A N 1
ATOM 883 C CA . LEU A 1 108 ? -12.920 3.712 26.644 1.00 80.75 108 LEU A CA 1
ATOM 884 C C . LEU A 1 108 ? -12.145 4.961 27.072 1.00 80.75 108 LEU A C 1
ATOM 886 O O . LEU A 1 108 ? -12.069 5.933 26.321 1.00 80.75 108 LEU A O 1
ATOM 890 N N . SER A 1 109 ? -11.588 4.968 28.283 1.00 77.44 109 SER A N 1
ATOM 891 C CA . SER A 1 109 ? -10.733 6.067 28.737 1.00 77.44 109 SER A CA 1
ATOM 892 C C . SER A 1 109 ? -9.372 5.997 28.036 1.00 77.44 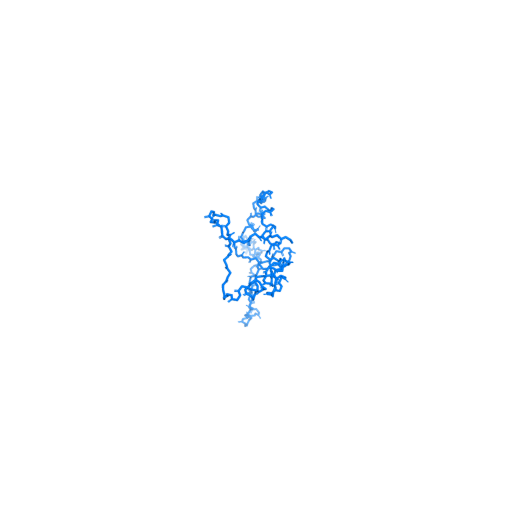109 SER A C 1
ATOM 894 O O . SER A 1 109 ? -8.432 5.337 28.470 1.00 77.44 109 SER A O 1
ATOM 896 N N . GLY A 1 110 ? -9.264 6.682 26.900 1.00 54.62 110 GLY A N 1
ATOM 897 C CA . GLY A 1 110 ? -7.996 6.899 26.214 1.00 54.62 110 GLY A CA 1
ATOM 898 C C . GLY A 1 110 ? -7.222 8.039 26.870 1.00 54.62 110 GLY A C 1
ATOM 899 O O . GLY A 1 110 ? -7.659 9.178 26.801 1.00 54.62 110 GLY A O 1
ATOM 900 N N . SER A 1 111 ? -6.090 7.726 27.505 1.00 53.09 111 SER A N 1
ATOM 901 C CA . SER A 1 111 ? -4.915 8.591 27.731 1.00 53.09 111 SER A CA 1
ATOM 902 C C . SER A 1 111 ? -5.133 10.122 27.683 1.00 53.09 111 SER A C 1
ATOM 904 O O . SER A 1 111 ? -4.495 10.829 26.903 1.00 53.09 111 SER A O 1
ATOM 906 N N . GLY A 1 112 ? -6.008 10.646 28.543 1.00 48.84 112 GLY A N 1
ATOM 907 C CA . GLY A 1 112 ? -6.339 12.067 28.598 1.00 48.84 112 GLY A CA 1
ATOM 908 C C . GLY A 1 112 ? -7.312 12.363 29.732 1.00 48.84 112 GLY A C 1
ATOM 909 O O . GLY A 1 112 ? -8.516 12.273 29.550 1.00 48.84 112 GLY A O 1
ATOM 910 N N . LYS A 1 113 ? -6.761 12.665 30.914 1.00 54.12 113 LYS A N 1
ATOM 911 C CA . LYS A 1 113 ? -7.394 13.343 32.063 1.00 54.12 113 LYS A CA 1
ATOM 912 C C . LYS A 1 113 ? -8.935 13.280 32.126 1.00 54.12 113 LYS A C 1
ATOM 914 O O . LYS A 1 113 ? -9.613 14.242 31.784 1.00 54.12 113 LYS A O 1
ATOM 919 N N . SER A 1 114 ? -9.472 12.200 32.681 1.00 41.31 114 SER A N 1
ATOM 920 C CA . SER A 1 114 ? -10.746 12.237 33.403 1.00 41.31 114 SER A CA 1
ATOM 921 C C . SER A 1 114 ? -10.732 11.132 34.454 1.00 41.31 114 SER A C 1
ATOM 923 O O . SER A 1 114 ? -10.587 9.953 34.135 1.00 41.31 114 SER A O 1
ATOM 925 N N . MET A 1 115 ? -10.751 11.552 35.715 1.00 52.56 115 MET A N 1
ATOM 926 C CA . MET A 1 115 ? -10.751 10.711 36.908 1.00 52.56 115 MET A CA 1
ATOM 927 C C . MET A 1 115 ? -12.192 10.355 37.295 1.00 52.56 115 MET A C 1
ATOM 929 O O . MET A 1 115 ? -13.083 11.185 37.131 1.00 52.56 115 MET A O 1
ATOM 933 N N . ASN A 1 116 ? -12.336 9.188 37.938 1.00 47.09 116 ASN A N 1
ATOM 934 C CA . ASN A 1 116 ? -13.496 8.655 38.681 1.00 47.09 116 ASN A CA 1
ATOM 935 C C . ASN A 1 116 ? -14.519 7.866 37.834 1.00 47.09 116 ASN A C 1
ATOM 937 O O . ASN A 1 116 ? -14.969 8.337 36.803 1.00 47.09 116 ASN A O 1
ATOM 941 N N . ALA A 1 117 ? -14.978 6.668 38.204 1.00 47.84 117 ALA A N 1
ATOM 942 C CA . ALA A 1 117 ? -14.737 5.827 39.373 1.00 47.84 117 ALA A CA 1
ATOM 943 C C . ALA A 1 117 ? -15.042 4.366 38.995 1.00 47.84 117 ALA A C 1
ATOM 945 O O . ALA A 1 117 ? -16.067 4.094 38.375 1.00 47.84 117 ALA A O 1
ATOM 946 N N . ASN A 1 118 ? -14.121 3.464 39.337 1.00 43.84 118 ASN A N 1
ATOM 947 C CA . ASN A 1 118 ? -14.324 2.085 39.798 1.00 43.84 1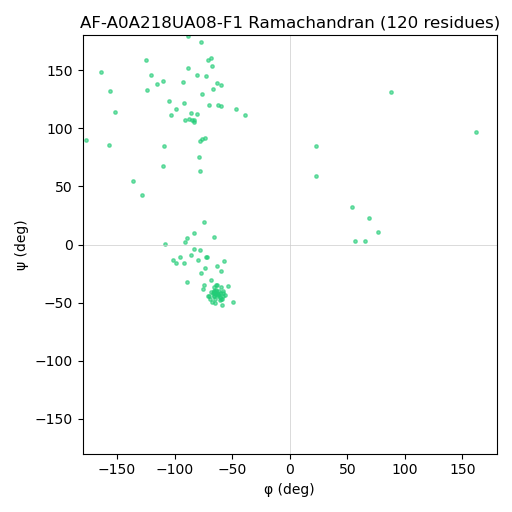18 ASN A CA 1
ATOM 948 C C . ASN A 1 118 ? -12.994 1.357 39.618 1.00 43.84 118 ASN A C 1
ATOM 950 O O . ASN A 1 118 ? -12.613 0.937 38.526 1.00 43.84 118 ASN A O 1
ATOM 954 N N . THR A 1 119 ? -12.257 1.298 40.721 1.00 42.75 119 THR A N 1
ATOM 955 C CA . THR A 1 119 ? -11.031 0.531 40.901 1.00 42.75 119 THR A CA 1
ATOM 956 C C . THR A 1 119 ? -11.215 -0.889 40.374 1.00 42.75 119 THR A C 1
ATOM 958 O O . THR A 1 119 ? -12.029 -1.651 40.889 1.00 42.75 119 THR A O 1
ATOM 961 N N . ILE A 1 120 ? -10.445 -1.247 39.348 1.00 48.38 120 ILE A N 1
ATOM 962 C CA . ILE A 1 120 ? -10.242 -2.639 38.955 1.00 48.38 120 ILE A CA 1
ATOM 963 C C . ILE A 1 120 ? -9.265 -3.217 39.981 1.00 48.38 120 ILE A C 1
ATOM 965 O O . ILE A 1 120 ? -8.052 -3.090 39.832 1.00 48.38 120 ILE A O 1
ATOM 969 N N . THR A 1 121 ? -9.788 -3.788 41.059 1.00 39.34 121 THR A N 1
ATOM 970 C CA . THR A 1 121 ? -9.032 -4.711 41.908 1.00 39.34 121 THR A CA 1
ATOM 971 C C . THR A 1 121 ? -9.290 -6.134 41.426 1.00 39.34 121 THR A C 1
ATOM 973 O O . THR A 1 121 ? -10.407 -6.453 41.018 1.00 39.34 121 THR A O 1
ATOM 976 N N . LYS A 1 122 ? -8.223 -6.941 41.418 1.00 34.12 122 LYS A N 1
ATOM 977 C CA . LYS A 1 122 ? -8.291 -8.400 41.276 1.00 34.12 122 LYS A CA 1
ATOM 978 C C . LYS A 1 122 ? -9.179 -9.017 42.350 1.00 34.12 122 LYS A C 1
ATOM 980 O O . LYS A 1 122 ? -9.228 -8.430 43.454 1.00 34.12 122 LYS A O 1
#

Sequence (122 aa):
MAIDDKYSRREEFRGFTQDFKEKDGYRPDVKIEYVDETGRKLTPKEAFRQLSHRFHGKGSGKMKTERRMKKLDEEALLKKMSSSDTPLGTVALLQEKQRAQKTPYIVL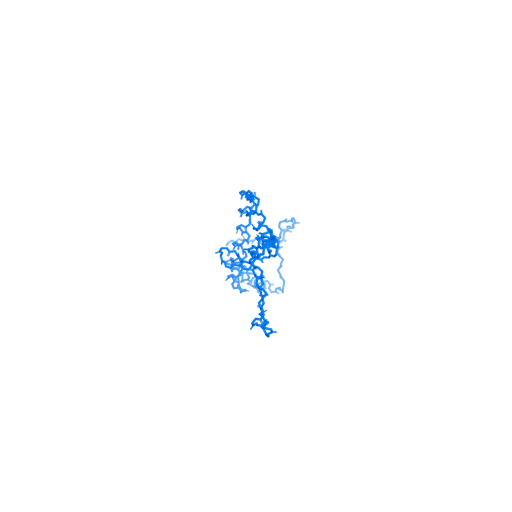SGSGKSMNANTITK

Mean predicted aligned error: 16.23 Å

Solvent-accessible surface area (backbone atoms only — not comparable to full-atom values): 8389 Å² total; per-residue (Å²): 142,84,80,78,83,76,68,71,79,71,67,85,72,75,71,95,71,75,80,74,73,93,45,91,82,71,78,79,88,82,79,90,79,47,64,49,98,86,68,47,79,47,52,72,71,55,40,51,49,51,54,47,26,66,73,69,70,54,74,78,56,69,73,62,47,52,56,48,51,52,52,51,51,50,52,53,48,56,71,69,49,61,96,82,51,56,97,82,42,55,54,61,53,50,52,50,50,24,63,73,70,72,38,101,66,80,88,79,86,67,95,66,95,78,86,88,88,79,86,87,71,133